Protein AF-A0A511JN78-F1 (afdb_monomer)

Solvent-accessible surface area (backbone atoms only — not comparable to full-atom values): 4517 Å² total; per-residue (Å²): 130,87,52,74,65,60,49,69,77,53,70,78,79,75,77,74,80,80,81,92,67,65,56,32,60,54,28,47,53,54,20,50,53,26,47,53,52,21,53,52,30,45,53,36,30,76,67,72,76,40,67,61,62,61,24,54,55,19,50,51,46,28,53,53,21,54,52,46,24,55,48,36,53,52,52,53,64,73,74,106

Nearest PDB structures (foldseek):
  2wmz-assembly1_B  TM=9.332E-01  e=9.157E+00  Escherichia coli K-12
  8vc9-assembly3_E  TM=5.479E-01  e=1.692E+00  Leptospira interrogans serovar Copenhageni
  5c21-assembly1_A  TM=6.182E-01  e=3.706E+00  Escherichia coli
  5ng5-assembly1_B  TM=5.121E-01  e=2.581E+00  Escherichia coli
  3q84-assembly2_H  TM=4.609E-01  e=5.011E+00  Homo sapiens

Organism: NCBI:txid311234

Radius of gyration: 22.59 Å; Cα contacts (8 Å, |Δi|>4): 52; chains: 1; bounding box: 33×30×72 Å

Mean predicted aligned error: 7.23 Å

Secondary structure (DSSP, 8-state):
---HHHHHHS----PPPPP---HHHHHHHHHHHHHHHHHHHHHHHHTTSS-SHHHHHHHHHHHHHHHHHHHHHHHHHHH-

pLDDT: mean 90.13, std 10.01, range [54.09, 98.62]

InterPro domains:
  IPR019681 Protein of unknown function DUF2530 [PF10745] (17-79)

Sequence (80 aa):
MPSLIARLLHPTRTPPPPVDVDLGRVMLAGTAVWGVAFVVAVVLAGSDEASWMPAWVCATGVVLGLFGVLWARRNTARRR

Structure (mmCIF, N/CA/C/O backbone):
data_AF-A0A511JN78-F1
#
_entry.id   AF-A0A511JN78-F1
#
loop_
_atom_site.group_PDB
_atom_site.id
_atom_site.type_symbol
_atom_site.label_atom_id
_atom_site.label_alt_id
_atom_site.label_comp_id
_atom_site.label_asym_id
_atom_site.label_entity_id
_atom_site.label_seq_id
_atom_site.pdbx_PDB_ins_code
_atom_site.Cartn_x
_atom_site.Cartn_y
_atom_site.Cartn_z
_atom_site.occupancy
_atom_site.B_iso_or_equiv
_atom_site.auth_seq_id
_atom_site.auth_comp_id
_atom_site.auth_asym_id
_atom_site.auth_atom_id
_atom_site.pdbx_PDB_model_num
ATOM 1 N N . MET A 1 1 ? -11.140 7.090 51.673 1.00 56.06 1 MET A N 1
ATOM 2 C CA . MET A 1 1 ? -11.466 7.660 50.346 1.00 56.06 1 MET A CA 1
ATOM 3 C C . MET A 1 1 ? -10.419 8.723 50.036 1.00 56.06 1 MET A C 1
ATOM 5 O O . MET A 1 1 ? -10.215 9.563 50.905 1.00 56.06 1 MET A O 1
ATOM 9 N N . PRO A 1 2 ? -9.679 8.656 48.914 1.00 67.00 2 PRO A N 1
ATOM 10 C CA . PRO A 1 2 ? -8.615 9.622 48.629 1.00 67.00 2 PRO A CA 1
ATOM 11 C C . PRO A 1 2 ? -9.173 11.050 48.552 1.00 67.00 2 PRO A C 1
ATOM 13 O O . PRO A 1 2 ? -10.277 11.257 48.046 1.00 67.00 2 PRO A O 1
ATOM 16 N N . SER A 1 3 ? -8.419 12.013 49.087 1.00 86.44 3 SER A N 1
ATOM 17 C CA . SER A 1 3 ? -8.820 13.419 49.175 1.00 86.44 3 SER A CA 1
ATOM 18 C C . SER A 1 3 ? -8.985 14.048 47.787 1.00 86.44 3 SER A C 1
ATOM 20 O O . SER A 1 3 ? -8.310 13.677 46.825 1.00 86.44 3 SER A O 1
ATOM 22 N N . LEU A 1 4 ? -9.882 15.032 47.680 1.00 81.00 4 LEU A N 1
ATOM 23 C CA . LEU A 1 4 ? -10.155 15.779 46.443 1.00 81.00 4 LEU A CA 1
ATOM 24 C C . LEU A 1 4 ? -8.868 16.403 45.862 1.00 81.00 4 LEU A C 1
ATOM 26 O O . LEU A 1 4 ? -8.643 16.373 44.655 1.00 81.00 4 LEU A O 1
ATOM 30 N N . ILE A 1 5 ? -7.972 16.850 46.749 1.00 85.31 5 ILE A N 1
ATOM 31 C CA . ILE A 1 5 ? -6.641 17.382 46.426 1.00 85.31 5 ILE A CA 1
ATOM 32 C C . ILE A 1 5 ? -5.756 16.323 45.746 1.00 85.31 5 ILE A C 1
ATOM 34 O O . ILE A 1 5 ? -5.111 16.621 44.744 1.00 85.31 5 ILE A O 1
ATOM 38 N N . ALA A 1 6 ? -5.765 15.073 46.222 1.00 80.81 6 ALA A N 1
ATOM 39 C CA . ALA A 1 6 ? -4.979 13.997 45.616 1.00 80.81 6 ALA A CA 1
ATOM 40 C C . ALA A 1 6 ? -5.440 13.663 44.184 1.00 80.81 6 ALA A C 1
ATOM 42 O O . ALA A 1 6 ? -4.597 13.376 43.335 1.00 80.81 6 ALA A O 1
ATOM 43 N N . ARG A 1 7 ? -6.749 13.758 43.888 1.00 79.00 7 ARG A N 1
ATOM 44 C CA . ARG A 1 7 ? -7.283 13.581 42.521 1.00 79.00 7 ARG A CA 1
ATOM 45 C C . ARG A 1 7 ? -6.939 14.740 41.584 1.00 79.00 7 ARG A C 1
ATOM 47 O O . ARG A 1 7 ? -6.732 14.503 40.400 1.00 79.00 7 ARG A O 1
ATOM 54 N N . LEU A 1 8 ? -6.871 15.967 42.101 1.00 82.19 8 LEU A N 1
ATOM 55 C CA . LEU A 1 8 ? -6.492 17.146 41.313 1.00 82.19 8 LEU A CA 1
ATOM 56 C C . LEU A 1 8 ? -4.989 17.183 41.005 1.00 82.19 8 LEU A C 1
ATOM 58 O O . LEU A 1 8 ? -4.610 17.595 39.915 1.00 82.19 8 LEU A O 1
ATOM 62 N N . LEU A 1 9 ? -4.146 16.719 41.936 1.00 87.31 9 LEU A N 1
ATOM 63 C CA . LEU A 1 9 ? -2.695 16.602 41.735 1.00 87.31 9 LEU A CA 1
ATOM 64 C C . LEU A 1 9 ? -2.304 15.412 40.846 1.00 87.31 9 LEU A C 1
ATOM 66 O O . LEU A 1 9 ? -1.240 15.437 40.238 1.00 87.31 9 LEU A O 1
ATOM 70 N N . HIS A 1 10 ? -3.162 14.390 40.747 1.00 81.75 10 HIS A N 1
ATOM 71 C CA . HIS A 1 10 ? -2.959 13.221 39.886 1.00 81.75 10 HIS A CA 1
ATOM 72 C C . HIS A 1 10 ? -4.152 13.024 38.940 1.00 81.75 10 HIS A C 1
ATOM 74 O O . HIS A 1 10 ? -4.904 12.051 39.084 1.00 81.75 10 HIS A O 1
ATOM 80 N N . PRO A 1 11 ? -4.358 13.938 37.970 1.00 77.06 11 PRO A N 1
ATOM 81 C CA . PRO A 1 11 ? -5.429 13.806 36.999 1.00 77.06 11 PRO A CA 1
ATOM 82 C C . PRO A 1 11 ? -5.165 12.571 36.133 1.00 77.06 11 PRO A C 1
ATOM 84 O O . PRO A 1 11 ? -4.311 12.558 35.246 1.00 77.06 11 PRO A O 1
ATOM 87 N N . THR A 1 12 ? -5.906 11.501 36.404 1.00 76.69 12 THR A N 1
ATOM 88 C CA . THR A 1 12 ? -5.898 10.286 35.591 1.00 76.69 12 THR A CA 1
ATOM 89 C C . THR A 1 12 ? -6.665 10.578 34.311 1.00 76.69 12 THR A C 1
ATOM 91 O O . THR A 1 12 ? -7.894 10.565 34.271 1.00 76.69 12 THR A O 1
ATOM 94 N N . ARG A 1 13 ? -5.931 10.904 33.245 1.00 75.62 13 ARG A N 1
ATOM 95 C CA . ARG A 1 13 ? -6.520 11.118 31.925 1.00 75.62 13 ARG A CA 1
ATOM 96 C C . ARG A 1 13 ? -6.929 9.761 31.363 1.00 75.62 13 ARG A C 1
ATOM 98 O O . ARG A 1 13 ? -6.075 8.965 30.989 1.00 75.62 13 ARG A O 1
ATOM 105 N N . THR A 1 14 ? -8.226 9.486 31.318 1.00 79.69 14 THR A N 1
ATOM 106 C CA . THR A 1 14 ? -8.749 8.343 30.568 1.00 79.69 14 THR A CA 1
ATOM 107 C C . THR A 1 14 ? -8.669 8.706 29.086 1.00 79.69 14 THR A C 1
ATOM 109 O O . THR A 1 14 ? -9.303 9.685 28.679 1.00 79.69 14 THR A O 1
ATOM 112 N N . PRO A 1 15 ? -7.849 8.017 28.272 1.00 80.00 15 PRO A N 1
ATOM 113 C CA . PRO A 1 15 ? -7.827 8.289 26.846 1.00 80.00 15 PRO A CA 1
ATOM 114 C C . PRO A 1 15 ? -9.213 7.982 26.257 1.00 80.00 15 PRO A C 1
ATOM 116 O O . PRO A 1 15 ? -9.869 7.036 26.709 1.00 80.00 15 PRO A O 1
ATOM 119 N N . PRO A 1 16 ? -9.684 8.780 25.282 1.00 83.62 16 PRO A N 1
ATOM 120 C CA . PRO A 1 16 ? -10.924 8.473 24.587 1.00 83.62 16 PRO A CA 1
ATOM 121 C C . PRO A 1 16 ? -10.826 7.089 23.923 1.00 83.62 16 PRO A C 1
ATOM 123 O O . PRO A 1 16 ? -9.715 6.626 23.634 1.00 83.62 16 PRO A O 1
ATOM 126 N N . PRO A 1 17 ? -11.967 6.423 23.667 1.00 85.44 17 PRO A N 1
ATOM 127 C CA . PRO A 1 17 ? -11.981 5.168 22.930 1.00 85.44 17 PRO A CA 1
ATOM 128 C C . PRO A 1 17 ? -11.198 5.297 21.613 1.00 85.44 17 PRO A C 1
ATOM 130 O O . PRO A 1 17 ? -11.284 6.344 20.962 1.00 85.44 17 PRO A O 1
ATOM 133 N N . PRO A 1 18 ? -10.434 4.266 21.208 1.00 84.19 18 PRO A N 1
ATOM 134 C CA . PRO A 1 18 ? -9.744 4.272 19.926 1.00 84.19 18 PRO A CA 1
ATOM 135 C C . PRO A 1 18 ? -10.723 4.536 18.784 1.00 8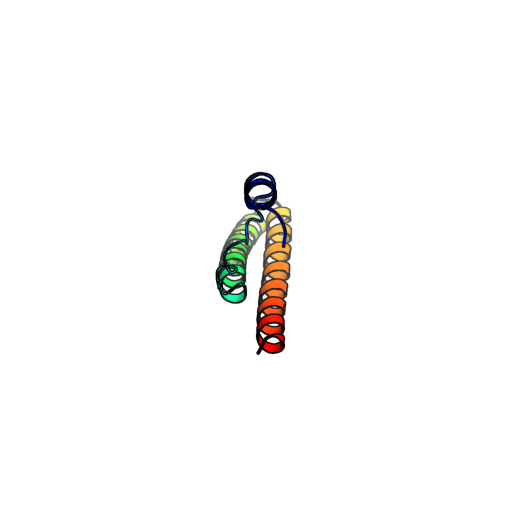4.19 18 PRO A C 1
ATOM 137 O O . PRO A 1 18 ? -11.838 4.014 18.783 1.00 84.19 18 PRO A O 1
ATOM 140 N N . VAL A 1 19 ? -10.296 5.330 17.804 1.00 87.56 19 VAL A N 1
ATOM 141 C CA . VAL A 1 19 ? -11.090 5.565 16.596 1.00 87.56 19 VAL A CA 1
ATOM 142 C C . VAL A 1 19 ? -11.224 4.248 15.836 1.00 87.56 19 VAL A C 1
ATOM 144 O O . VAL A 1 19 ? -10.220 3.585 15.562 1.00 87.56 19 VAL A O 1
ATOM 147 N N . ASP A 1 20 ? -12.459 3.882 15.495 1.00 85.50 20 ASP A N 1
ATOM 148 C CA . ASP A 1 20 ? -12.734 2.699 14.686 1.00 85.50 20 ASP A CA 1
ATOM 149 C C . ASP A 1 20 ? -12.384 2.997 13.224 1.00 85.50 20 ASP A C 1
ATOM 151 O O . ASP A 1 20 ? -13.118 3.672 12.499 1.00 85.50 20 ASP A O 1
ATOM 155 N N . VAL A 1 21 ? -11.189 2.568 12.823 1.00 88.50 21 VAL A N 1
ATOM 156 C CA . VAL A 1 21 ? -10.687 2.698 11.458 1.00 88.50 21 VAL A CA 1
ATOM 157 C C . VAL A 1 21 ? -10.617 1.321 10.817 1.00 88.50 21 VAL A C 1
ATOM 159 O O . VAL A 1 21 ? -10.051 0.377 11.374 1.00 88.50 21 VAL A O 1
ATOM 162 N N . ASP A 1 22 ? -11.133 1.208 9.595 1.00 90.19 22 ASP A N 1
ATOM 163 C CA . ASP A 1 22 ? -10.959 -0.002 8.798 1.00 90.19 22 ASP A CA 1
ATOM 164 C C . ASP A 1 22 ? -9.512 -0.079 8.286 1.00 90.19 22 ASP A C 1
ATOM 166 O O . ASP A 1 22 ? -9.168 0.397 7.200 1.00 90.19 22 ASP A O 1
ATOM 170 N N . LEU A 1 23 ? -8.649 -0.692 9.100 1.00 90.50 23 LEU A N 1
ATOM 171 C CA . LEU A 1 23 ? -7.244 -0.946 8.777 1.00 90.50 23 LEU A CA 1
ATOM 172 C C . LEU A 1 23 ? -7.084 -1.715 7.461 1.00 90.50 23 LEU A C 1
ATOM 174 O O . LEU A 1 23 ? -6.125 -1.482 6.727 1.00 90.50 23 LEU A O 1
ATOM 178 N N . GLY A 1 24 ? -8.024 -2.610 7.142 1.00 92.62 24 GLY A N 1
ATOM 179 C CA . GLY A 1 24 ? -8.009 -3.361 5.892 1.00 92.62 24 GLY A CA 1
ATOM 180 C C . GLY A 1 24 ? -8.192 -2.440 4.691 1.00 92.62 24 GLY A C 1
ATOM 181 O O . GLY A 1 24 ? -7.448 -2.551 3.717 1.00 92.62 24 GLY A O 1
ATOM 182 N N . ARG A 1 25 ? -9.133 -1.495 4.775 1.00 92.88 25 ARG A N 1
ATOM 183 C CA . ARG A 1 25 ? -9.376 -0.499 3.723 1.00 92.88 25 ARG A CA 1
ATOM 184 C C . ARG A 1 25 ? -8.205 0.467 3.553 1.00 92.88 25 ARG A C 1
ATOM 186 O O . ARG A 1 25 ? -7.817 0.740 2.419 1.00 92.88 25 ARG A O 1
ATOM 193 N N . VAL A 1 26 ? -7.619 0.946 4.651 1.00 94.56 26 VAL A N 1
ATOM 194 C CA . VAL A 1 26 ? -6.442 1.834 4.608 1.00 94.56 26 VAL A CA 1
ATOM 195 C C . VAL A 1 26 ? -5.253 1.124 3.961 1.00 94.56 26 VAL A C 1
ATOM 197 O O . VAL A 1 26 ? -4.622 1.666 3.054 1.00 94.56 26 VAL A O 1
ATOM 200 N N . MET A 1 27 ? -4.983 -0.118 4.369 1.00 95.50 27 MET A N 1
ATOM 201 C CA . MET A 1 27 ? -3.879 -0.891 3.808 1.00 95.50 27 MET A CA 1
ATOM 202 C C . MET A 1 27 ? -4.102 -1.218 2.326 1.00 95.50 27 MET A C 1
ATOM 204 O O . MET A 1 27 ? -3.164 -1.145 1.534 1.00 95.50 27 MET A O 1
ATOM 208 N N . LEU A 1 28 ? -5.343 -1.511 1.921 1.00 95.81 28 LEU A N 1
ATOM 209 C CA . LEU A 1 28 ? -5.691 -1.733 0.516 1.00 95.81 28 LEU A CA 1
ATOM 210 C C . LEU A 1 28 ? -5.411 -0.486 -0.333 1.00 95.81 28 LEU A C 1
ATOM 212 O O . LEU A 1 28 ? -4.832 -0.606 -1.408 1.00 95.81 28 LEU A O 1
ATOM 216 N N . ALA A 1 29 ? -5.781 0.701 0.156 1.00 97.81 29 ALA A N 1
ATOM 217 C CA . ALA A 1 29 ? -5.533 1.956 -0.549 1.00 97.81 29 ALA A CA 1
ATOM 218 C C . ALA A 1 29 ? -4.029 2.196 -0.760 1.00 97.81 29 ALA A C 1
ATOM 220 O O . ALA A 1 29 ? -3.603 2.452 -1.884 1.00 97.81 29 ALA A O 1
ATOM 221 N N . GLY A 1 30 ? -3.213 2.028 0.287 1.00 97.12 30 GLY A N 1
ATOM 222 C CA . GLY A 1 30 ? -1.755 2.122 0.165 1.00 97.12 30 GLY A CA 1
ATOM 223 C C . GLY A 1 30 ? -1.176 1.081 -0.800 1.00 97.12 30 GLY A C 1
ATOM 224 O O . GLY A 1 30 ? -0.349 1.413 -1.645 1.00 97.12 30 GLY A O 1
ATOM 225 N N . THR A 1 31 ? -1.664 -0.161 -0.737 1.00 97.69 31 THR A N 1
ATOM 226 C CA . THR A 1 31 ? -1.260 -1.243 -1.652 1.00 97.69 31 THR A CA 1
ATOM 227 C C . THR A 1 31 ? -1.578 -0.898 -3.107 1.00 97.69 31 THR A C 1
ATOM 229 O O . THR A 1 31 ? -0.761 -1.151 -3.987 1.00 97.69 31 THR A O 1
ATOM 232 N N . ALA A 1 32 ? -2.740 -0.294 -3.374 1.00 98.19 32 ALA A N 1
ATOM 233 C CA . ALA A 1 32 ? -3.128 0.124 -4.718 1.00 98.19 32 ALA A CA 1
ATOM 234 C C . ALA A 1 32 ? -2.194 1.213 -5.265 1.00 98.19 32 ALA A C 1
ATOM 236 O O . ALA A 1 32 ? -1.759 1.117 -6.410 1.00 98.19 32 ALA A O 1
ATOM 237 N N . VAL A 1 33 ? -1.825 2.197 -4.437 1.00 98.56 33 VAL A N 1
ATOM 238 C CA . VAL A 1 33 ? -0.845 3.232 -4.811 1.00 98.56 33 VAL A CA 1
ATOM 239 C C . VAL A 1 33 ? 0.509 2.604 -5.147 1.00 98.56 33 VAL A C 1
ATOM 241 O O . VAL A 1 33 ? 1.081 2.908 -6.192 1.00 98.56 33 VAL A O 1
ATOM 244 N N . TRP A 1 34 ? 0.990 1.674 -4.318 1.00 98.25 34 TRP A N 1
ATOM 245 C CA . TRP A 1 34 ? 2.213 0.920 -4.605 1.00 98.25 34 TRP A CA 1
ATOM 246 C C . TRP A 1 34 ? 2.108 0.085 -5.886 1.00 98.25 34 TRP A C 1
ATOM 248 O O . TRP A 1 34 ? 3.079 -0.002 -6.629 1.00 98.25 34 TRP A O 1
ATOM 258 N N . GLY A 1 35 ? 0.938 -0.487 -6.180 1.00 98.44 35 GLY A N 1
ATOM 259 C CA . GLY A 1 35 ? 0.688 -1.223 -7.419 1.00 98.44 35 GLY A CA 1
ATOM 260 C C . GLY A 1 35 ? 0.785 -0.333 -8.656 1.00 98.44 35 GLY A C 1
ATOM 261 O O . GLY A 1 35 ? 1.432 -0.706 -9.630 1.00 98.44 35 GLY A O 1
ATOM 262 N N . VAL A 1 36 ? 0.216 0.874 -8.602 1.00 98.62 36 VAL A N 1
ATOM 263 C CA . VAL A 1 36 ? 0.355 1.864 -9.682 1.00 98.62 36 VAL A CA 1
ATOM 264 C C . VAL A 1 36 ? 1.819 2.275 -9.850 1.00 98.62 36 VAL A C 1
ATOM 266 O O . VAL A 1 36 ? 2.335 2.257 -10.966 1.00 98.62 36 VAL A O 1
ATOM 269 N N . ALA A 1 37 ? 2.514 2.580 -8.751 1.00 98.00 37 ALA A N 1
ATOM 270 C CA . ALA A 1 37 ? 3.932 2.934 -8.784 1.00 98.00 37 ALA A CA 1
ATOM 271 C C . ALA A 1 37 ? 4.805 1.797 -9.343 1.00 98.00 37 ALA A C 1
ATOM 273 O O . ALA A 1 37 ? 5.720 2.053 -10.121 1.00 98.00 37 ALA A O 1
ATOM 274 N N . PHE A 1 38 ? 4.487 0.542 -9.011 1.00 98.38 38 PHE A N 1
ATOM 275 C CA . PHE A 1 38 ? 5.161 -0.633 -9.556 1.00 98.38 38 PHE A CA 1
ATOM 276 C C . PHE A 1 38 ? 5.015 -0.712 -11.075 1.00 98.38 38 PHE A C 1
ATOM 278 O O . PHE A 1 38 ? 6.015 -0.885 -11.766 1.00 98.38 38 PHE A O 1
ATOM 285 N N . VAL A 1 39 ? 3.799 -0.527 -11.601 1.00 98.38 39 VAL A N 1
ATOM 286 C CA . VAL A 1 39 ? 3.556 -0.522 -13.052 1.00 98.38 39 VAL A CA 1
ATOM 287 C C . VAL A 1 39 ? 4.388 0.562 -13.736 1.00 98.38 39 VAL A C 1
ATOM 289 O O . VAL A 1 39 ? 5.073 0.271 -14.712 1.00 98.38 39 VAL A O 1
ATOM 292 N N . VAL A 1 40 ? 4.394 1.785 -13.198 1.00 98.25 40 VAL A N 1
ATOM 293 C CA . VAL A 1 40 ? 5.205 2.889 -13.740 1.00 98.25 40 VAL A CA 1
ATOM 294 C C . VAL A 1 40 ? 6.697 2.541 -13.715 1.00 98.25 40 VAL A C 1
ATOM 296 O O . VAL A 1 40 ? 7.381 2.706 -14.721 1.00 98.25 40 VAL A O 1
ATOM 299 N N . ALA A 1 41 ? 7.201 2.013 -12.598 1.00 97.44 41 ALA A N 1
ATOM 300 C CA . ALA A 1 41 ? 8.607 1.646 -12.457 1.00 97.44 41 ALA A CA 1
ATOM 301 C C . ALA A 1 41 ? 9.033 0.539 -13.434 1.00 97.44 41 ALA A C 1
ATOM 303 O O . ALA A 1 41 ? 10.124 0.609 -13.991 1.00 97.44 41 ALA A O 1
ATOM 304 N N . VAL A 1 42 ? 8.176 -0.461 -13.667 1.00 97.88 42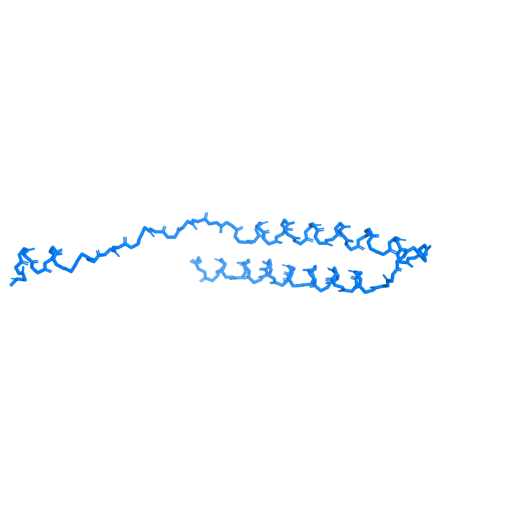 VAL A N 1
ATOM 305 C CA . VAL A 1 42 ? 8.419 -1.529 -14.650 1.00 97.88 42 VAL A CA 1
ATOM 306 C C . VAL A 1 42 ? 8.469 -0.970 -16.072 1.00 97.88 42 VAL A C 1
ATOM 308 O O . VAL A 1 42 ? 9.341 -1.365 -16.839 1.00 97.88 42 VAL A O 1
ATOM 311 N N . VAL A 1 43 ? 7.573 -0.042 -16.423 1.00 98.19 43 VAL A N 1
ATOM 312 C CA . VAL A 1 43 ? 7.556 0.589 -17.754 1.00 98.19 43 VAL A CA 1
ATOM 313 C C . VAL A 1 43 ? 8.837 1.386 -18.006 1.00 98.19 43 VAL A C 1
ATOM 315 O O . VAL A 1 43 ? 9.467 1.193 -19.045 1.00 98.19 43 VAL A O 1
ATOM 318 N N . LEU A 1 44 ? 9.265 2.218 -17.051 1.00 97.25 44 LEU A N 1
ATOM 319 C CA . LEU A 1 44 ? 10.515 2.983 -17.171 1.00 97.25 44 LEU A CA 1
ATOM 320 C C . LEU A 1 44 ? 11.742 2.063 -17.234 1.00 97.25 44 LEU A C 1
ATOM 322 O O . LEU A 1 44 ? 12.650 2.291 -18.028 1.00 97.25 44 LEU A O 1
ATOM 326 N N . ALA A 1 45 ? 11.770 1.005 -16.418 1.00 95.94 45 ALA A N 1
ATOM 327 C CA . ALA A 1 45 ? 12.887 0.064 -16.409 1.00 95.94 45 ALA A CA 1
ATOM 328 C C . ALA A 1 45 ? 12.961 -0.787 -17.687 1.00 95.94 45 ALA A C 1
ATOM 330 O O . ALA A 1 45 ? 14.052 -1.103 -18.151 1.00 95.94 45 ALA A O 1
ATOM 331 N N . GLY A 1 46 ? 11.815 -1.141 -18.275 1.00 96.31 46 GLY A N 1
ATOM 332 C CA . GLY A 1 46 ? 11.746 -1.840 -19.560 1.00 96.31 46 GLY A CA 1
ATOM 333 C C . GLY A 1 46 ? 12.078 -0.959 -20.768 1.00 96.31 46 GLY A C 1
ATOM 334 O O . GLY A 1 46 ? 12.365 -1.493 -21.834 1.00 96.31 46 GLY A O 1
ATOM 335 N N . SER A 1 47 ? 12.052 0.364 -20.594 1.00 96.38 47 SER A N 1
ATOM 336 C CA . SER A 1 47 ? 12.417 1.349 -21.620 1.00 96.38 47 SER A CA 1
ATOM 337 C C . SER A 1 47 ? 13.867 1.841 -21.471 1.00 96.38 47 SER A C 1
ATOM 339 O O . SER A 1 47 ? 14.259 2.783 -22.151 1.00 96.38 47 SER A O 1
ATOM 341 N N . ASP A 1 48 ? 14.657 1.233 -20.570 1.00 93.31 48 ASP A N 1
ATOM 342 C CA . ASP A 1 48 ? 16.030 1.637 -20.204 1.00 93.31 48 ASP A CA 1
ATOM 343 C C . ASP A 1 48 ? 16.161 3.092 -19.688 1.00 93.31 48 ASP A C 1
ATOM 345 O O . ASP A 1 48 ? 17.256 3.640 -19.557 1.00 93.31 48 ASP A O 1
ATOM 349 N N . GLU A 1 49 ? 15.044 3.720 -19.314 1.00 93.81 49 GLU A N 1
ATOM 350 C CA . GLU A 1 49 ? 14.985 5.089 -18.780 1.00 93.81 49 GLU A CA 1
ATOM 351 C C . GLU A 1 49 ? 15.283 5.137 -17.274 1.00 93.81 49 GLU A C 1
ATOM 353 O O . GLU A 1 49 ? 15.602 6.193 -16.721 1.00 93.81 49 GLU A O 1
ATOM 358 N N . ALA A 1 50 ? 15.175 3.996 -16.588 1.00 94.38 50 ALA A N 1
ATOM 359 C CA . ALA A 1 50 ? 15.468 3.862 -15.168 1.00 94.38 50 ALA A CA 1
ATOM 360 C C . ALA A 1 50 ? 16.020 2.473 -14.816 1.00 94.38 50 ALA A C 1
ATOM 362 O O . ALA A 1 50 ? 15.817 1.489 -15.517 1.00 94.38 50 ALA A O 1
ATOM 363 N N . SER A 1 51 ? 16.686 2.372 -13.663 1.00 96.44 51 SER A N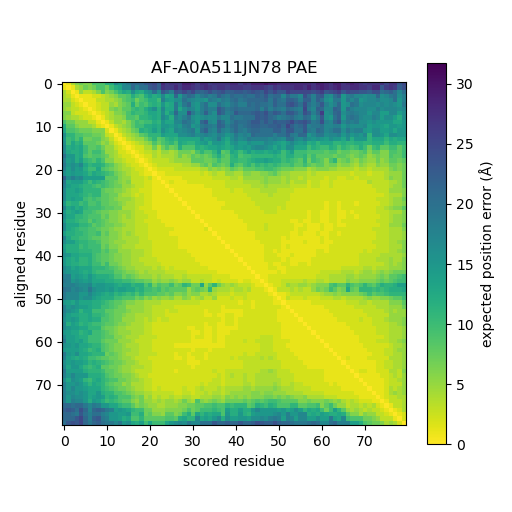 1
ATOM 364 C CA . SER A 1 51 ? 17.082 1.071 -13.105 1.00 96.44 51 SER A CA 1
ATOM 365 C C . SER A 1 51 ? 15.868 0.249 -12.646 1.00 96.44 51 SER A C 1
ATOM 367 O O . SER A 1 51 ? 14.814 0.802 -12.347 1.00 96.44 51 SER A O 1
ATOM 369 N N . TRP A 1 52 ? 16.040 -1.064 -12.466 1.00 96.94 52 TRP A N 1
ATOM 370 C CA . TRP A 1 52 ? 15.011 -1.954 -11.903 1.00 96.94 52 TRP A CA 1
ATOM 371 C C . TRP A 1 52 ? 14.807 -1.820 -10.383 1.00 96.94 52 TRP A C 1
ATOM 373 O O . TRP A 1 52 ? 13.860 -2.386 -9.835 1.00 96.94 52 TRP A O 1
ATOM 383 N N . MET A 1 53 ? 15.665 -1.079 -9.670 1.00 97.75 53 MET A N 1
ATOM 384 C CA . MET A 1 53 ? 15.559 -0.941 -8.210 1.00 97.75 53 MET A CA 1
ATOM 385 C C . MET A 1 53 ? 14.205 -0.383 -7.731 1.00 97.75 53 MET A C 1
ATOM 387 O O . MET A 1 53 ? 13.617 -0.990 -6.833 1.00 97.75 53 MET A O 1
ATOM 391 N N . PRO A 1 54 ? 13.655 0.705 -8.306 1.00 95.50 54 PRO A N 1
ATOM 392 C CA . PRO A 1 54 ? 12.344 1.226 -7.927 1.00 95.50 54 PRO A CA 1
ATOM 393 C C . PRO A 1 54 ? 11.222 0.199 -8.096 1.00 95.50 54 PRO A C 1
ATOM 395 O O . PRO A 1 54 ? 10.325 0.145 -7.258 1.00 95.50 54 PRO A O 1
ATOM 398 N N . ALA A 1 55 ? 11.288 -0.658 -9.121 1.00 96.75 55 ALA A N 1
ATOM 399 C CA . ALA A 1 55 ? 10.311 -1.725 -9.316 1.00 96.75 55 ALA A CA 1
ATOM 400 C C . ALA A 1 55 ? 10.386 -2.750 -8.175 1.00 96.75 55 ALA A C 1
ATOM 402 O O . ALA A 1 55 ? 9.359 -3.095 -7.597 1.00 96.75 55 ALA A O 1
ATOM 403 N N . TRP A 1 56 ? 11.585 -3.172 -7.761 1.00 97.88 56 TRP A N 1
ATOM 404 C CA . TRP A 1 56 ? 11.736 -4.069 -6.610 1.00 97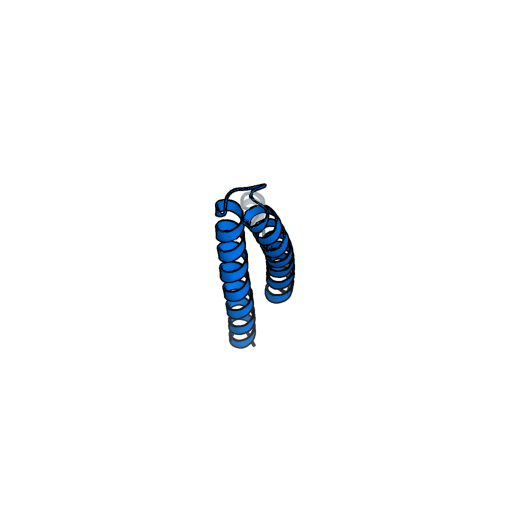.88 56 TRP A CA 1
ATOM 405 C C . TRP A 1 56 ? 11.239 -3.449 -5.302 1.00 97.88 56 TRP A C 1
ATOM 407 O O . TRP A 1 56 ? 10.549 -4.116 -4.534 1.00 97.88 56 TRP A O 1
ATOM 417 N N . VAL A 1 57 ? 11.514 -2.164 -5.063 1.00 97.88 57 VAL A N 1
ATOM 418 C CA . VAL A 1 57 ? 10.977 -1.437 -3.899 1.00 97.88 57 VAL A CA 1
ATOM 419 C C . VAL A 1 57 ? 9.449 -1.371 -3.955 1.00 97.88 57 VAL A C 1
ATOM 421 O O . VAL A 1 57 ? 8.781 -1.590 -2.947 1.00 97.88 57 VAL A O 1
ATOM 424 N N . CYS A 1 58 ? 8.869 -1.141 -5.133 1.00 97.94 58 CYS A N 1
ATOM 425 C CA . CYS A 1 58 ? 7.418 -1.132 -5.263 1.00 97.94 58 CYS A CA 1
ATOM 426 C C . CYS A 1 58 ? 6.798 -2.516 -5.067 1.00 97.94 58 CYS A C 1
ATOM 428 O O . CYS A 1 58 ? 5.777 -2.638 -4.391 1.00 97.94 58 CYS A O 1
ATOM 430 N N . ALA A 1 59 ? 7.446 -3.569 -5.567 1.00 97.62 59 ALA A N 1
ATOM 431 C CA . ALA A 1 59 ? 7.022 -4.943 -5.341 1.00 97.62 59 ALA A CA 1
ATOM 432 C C . ALA A 1 59 ? 7.010 -5.296 -3.845 1.00 97.62 59 ALA A C 1
ATOM 434 O O . ALA A 1 59 ? 6.042 -5.891 -3.371 1.00 97.62 59 ALA A O 1
ATOM 435 N N . THR A 1 60 ? 8.030 -4.892 -3.075 1.00 98.25 60 THR A N 1
ATOM 436 C CA . THR A 1 60 ? 8.034 -5.124 -1.619 1.00 98.25 60 THR A CA 1
ATOM 437 C C . THR A 1 60 ? 6.914 -4.354 -0.925 1.00 98.25 60 THR A C 1
ATOM 439 O O . THR A 1 60 ? 6.226 -4.931 -0.083 1.00 98.25 60 THR A O 1
ATOM 442 N N . GLY A 1 61 ? 6.654 -3.104 -1.324 1.00 96.81 61 GLY A N 1
ATOM 443 C CA . GLY A 1 61 ? 5.521 -2.313 -0.837 1.00 96.81 61 GLY A CA 1
ATOM 444 C C . GLY A 1 61 ? 4.168 -2.989 -1.084 1.00 96.81 61 GLY A C 1
ATOM 445 O O . GLY A 1 61 ? 3.359 -3.104 -0.161 1.00 96.81 61 GLY A O 1
ATOM 446 N N . VAL A 1 62 ? 3.941 -3.517 -2.294 1.00 98.00 62 VAL A N 1
ATOM 447 C CA . VAL A 1 62 ? 2.727 -4.283 -2.629 1.00 98.00 62 VAL A CA 1
ATOM 448 C C . VAL A 1 62 ? 2.611 -5.537 -1.765 1.00 98.00 62 VAL A C 1
ATOM 450 O O . VAL A 1 62 ? 1.558 -5.782 -1.177 1.00 98.00 62 VAL A O 1
ATOM 453 N N . VAL A 1 63 ? 3.683 -6.324 -1.649 1.00 98.06 63 VAL A N 1
ATOM 454 C CA . VAL A 1 63 ? 3.694 -7.563 -0.857 1.00 98.06 63 VAL A CA 1
ATOM 455 C C . VAL A 1 63 ? 3.371 -7.275 0.611 1.00 98.06 63 VAL A C 1
ATOM 457 O O . VAL A 1 63 ? 2.474 -7.901 1.179 1.00 98.06 63 VAL A O 1
ATOM 460 N N . LEU A 1 64 ? 4.045 -6.296 1.219 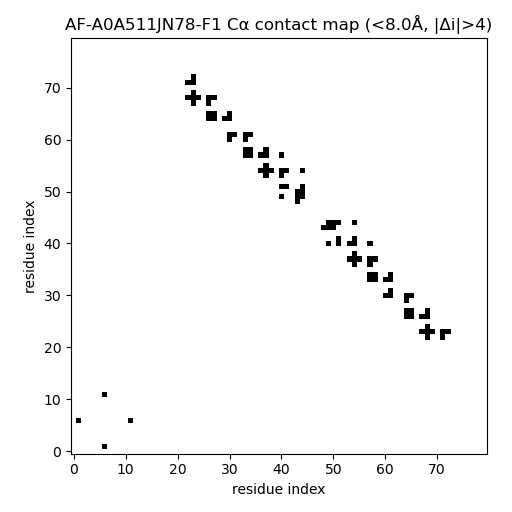1.00 97.75 64 LEU A N 1
ATOM 461 C CA . LEU A 1 64 ? 3.799 -5.884 2.603 1.00 97.75 64 LEU A CA 1
ATOM 462 C C . LEU A 1 64 ? 2.372 -5.357 2.796 1.00 97.75 64 LEU A C 1
ATOM 464 O O . LEU A 1 64 ? 1.718 -5.700 3.783 1.00 97.75 64 LEU A O 1
ATOM 468 N N . GLY A 1 65 ? 1.864 -4.582 1.838 1.00 96.31 65 GLY A N 1
ATOM 469 C CA . GLY A 1 65 ? 0.492 -4.088 1.839 1.00 96.31 65 GLY A CA 1
ATOM 470 C C . GLY A 1 65 ? -0.541 -5.219 1.823 1.00 96.31 65 GLY A C 1
ATOM 471 O O . GLY A 1 65 ? -1.426 -5.271 2.681 1.00 96.31 65 GLY A O 1
ATOM 472 N N . LEU A 1 66 ? -0.387 -6.203 0.931 1.00 96.69 66 LEU A N 1
ATOM 473 C CA . LEU A 1 66 ? -1.257 -7.384 0.878 1.00 96.69 66 LEU A CA 1
ATOM 474 C C . LEU A 1 66 ? -1.214 -8.196 2.180 1.00 96.69 66 LEU A C 1
ATOM 476 O O . LEU A 1 66 ? -2.266 -8.605 2.685 1.00 96.69 66 LEU A O 1
ATOM 480 N N . PHE A 1 67 ? -0.024 -8.388 2.761 1.00 97.00 67 PHE A N 1
ATOM 481 C CA . PHE A 1 67 ? 0.115 -9.020 4.075 1.00 97.00 67 PHE A CA 1
ATOM 482 C C . PHE A 1 67 ? -0.626 -8.240 5.164 1.00 97.00 67 PHE A C 1
ATOM 484 O O . PHE A 1 67 ? -1.338 -8.847 5.968 1.00 97.00 67 PHE A O 1
ATOM 491 N N . GLY A 1 68 ? -0.524 -6.911 5.162 1.00 95.00 68 GLY A N 1
ATOM 492 C CA . GLY A 1 68 ? -1.245 -6.044 6.088 1.00 95.00 68 GLY A CA 1
ATOM 493 C C . GLY A 1 68 ? -2.766 -6.147 5.939 1.00 95.00 68 GLY A C 1
ATOM 494 O O . GLY A 1 68 ? -3.467 -6.266 6.943 1.00 95.00 68 GLY A O 1
ATOM 495 N N . VAL A 1 69 ? -3.292 -6.190 4.706 1.00 94.94 69 VAL A N 1
ATOM 496 C CA . VAL A 1 69 ? -4.733 -6.380 4.443 1.00 94.94 69 VAL A CA 1
ATOM 497 C C . VAL A 1 69 ? -5.203 -7.727 4.989 1.00 94.94 69 VAL A C 1
ATOM 499 O O . VAL A 1 69 ? -6.230 -7.808 5.668 1.00 94.94 69 VAL A O 1
ATOM 502 N N . LEU A 1 70 ? -4.455 -8.795 4.711 1.00 94.38 70 LEU A N 1
ATOM 503 C CA . LEU A 1 70 ? -4.789 -10.140 5.168 1.00 94.38 70 LEU A CA 1
ATOM 504 C C . LEU A 1 70 ? -4.742 -10.246 6.698 1.00 94.38 70 LEU A C 1
ATOM 506 O O . LEU A 1 70 ? -5.625 -10.857 7.305 1.00 94.38 70 LEU A O 1
ATOM 510 N N . TRP A 1 71 ? -3.739 -9.630 7.324 1.00 94.50 71 TRP A N 1
ATOM 511 C CA . TRP A 1 71 ? -3.631 -9.547 8.775 1.00 94.50 71 TRP A CA 1
ATOM 512 C C . TRP A 1 71 ? -4.802 -8.771 9.381 1.00 94.50 71 TRP A C 1
ATOM 514 O O . TRP A 1 71 ? -5.440 -9.277 10.304 1.00 94.50 71 TRP A O 1
ATOM 524 N N . ALA A 1 72 ? -5.148 -7.606 8.825 1.00 91.88 72 ALA A N 1
ATOM 525 C CA . ALA A 1 72 ? -6.252 -6.783 9.308 1.00 91.88 72 ALA A CA 1
ATOM 526 C C . ALA A 1 72 ? -7.578 -7.551 9.256 1.00 91.88 72 ALA A C 1
ATOM 528 O O . ALA A 1 72 ? -8.278 -7.637 10.263 1.00 91.88 72 ALA A O 1
ATOM 529 N N . ARG A 1 73 ? -7.875 -8.213 8.129 1.00 88.56 73 ARG A N 1
ATOM 530 C CA . ARG A 1 73 ? -9.077 -9.051 7.975 1.00 88.56 73 ARG A CA 1
ATOM 531 C C . ARG A 1 73 ? -9.141 -10.171 9.016 1.00 88.56 73 ARG A C 1
ATOM 533 O O . ARG A 1 73 ? -10.191 -10.395 9.614 1.00 88.56 73 ARG A O 1
ATOM 540 N N . ARG A 1 74 ? -8.018 -10.851 9.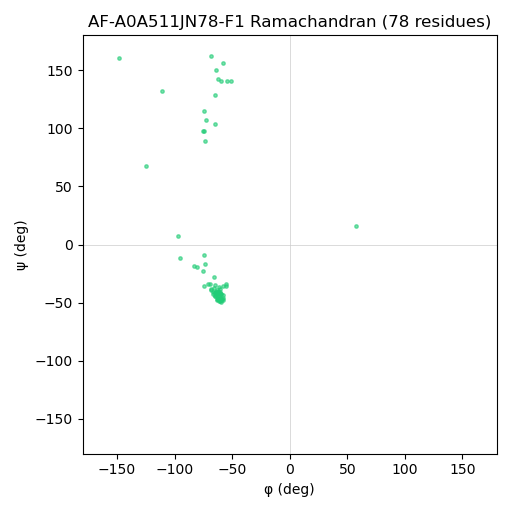272 1.00 87.75 74 ARG A N 1
ATOM 541 C CA . ARG A 1 74 ? -7.936 -11.911 1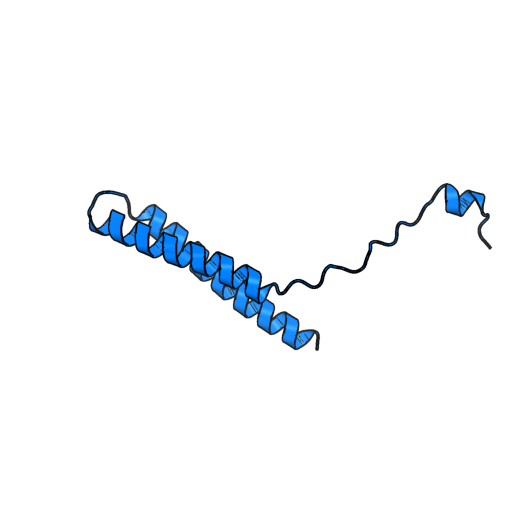0.292 1.00 87.75 74 ARG A CA 1
ATOM 542 C C . ARG A 1 74 ? -8.076 -11.372 11.712 1.00 87.75 74 ARG A C 1
ATOM 544 O O . ARG A 1 74 ? -8.714 -12.019 12.534 1.00 87.75 74 ARG A O 1
ATOM 551 N N . ASN A 1 75 ? -7.491 -10.216 12.014 1.00 86.31 75 ASN A N 1
ATOM 552 C CA . ASN A 1 75 ? -7.606 -9.594 13.330 1.00 86.31 75 ASN A CA 1
ATOM 553 C C . ASN A 1 75 ? -9.047 -9.146 13.608 1.00 86.31 75 ASN A C 1
ATOM 555 O O . ASN A 1 75 ? -9.545 -9.379 14.704 1.00 86.31 75 ASN A O 1
ATOM 559 N N . THR A 1 76 ? -9.746 -8.586 12.618 1.00 79.62 76 THR A N 1
ATOM 560 C CA . THR A 1 76 ? -11.165 -8.232 12.760 1.00 79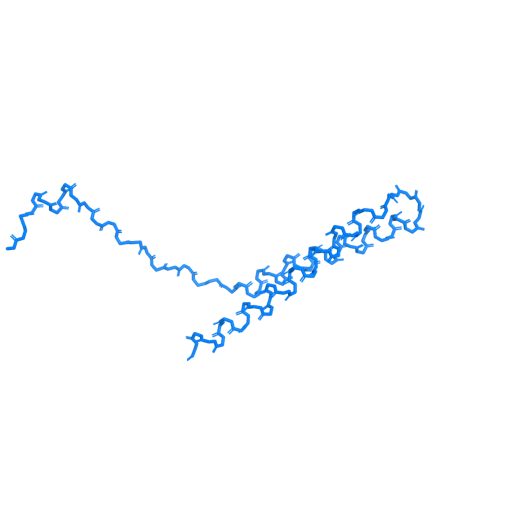.62 76 THR A CA 1
ATOM 561 C C . THR A 1 76 ? -12.033 -9.469 12.994 1.00 79.62 76 THR A C 1
ATOM 563 O O . THR A 1 76 ? -12.900 -9.440 13.860 1.00 79.62 76 THR A O 1
ATOM 566 N N . ALA A 1 77 ? -11.764 -10.581 12.298 1.00 71.38 77 ALA A N 1
ATOM 567 C CA . ALA A 1 77 ? -12.475 -11.845 12.511 1.00 71.38 77 ALA A CA 1
ATOM 568 C C . ALA A 1 77 ? -12.221 -12.476 13.893 1.00 71.38 77 ALA A C 1
ATOM 570 O O . ALA A 1 77 ? -13.077 -13.189 14.389 1.00 71.38 77 ALA A O 1
ATOM 571 N N . ARG A 1 78 ? -11.062 -12.220 14.517 1.00 71.31 78 ARG A N 1
ATOM 572 C CA . ARG A 1 78 ? -10.737 -12.691 15.880 1.00 71.31 78 ARG A CA 1
ATOM 573 C C . ARG A 1 78 ? -11.341 -11.830 16.992 1.00 71.31 78 ARG A C 1
ATOM 575 O O . ARG A 1 78 ? -11.345 -12.261 18.139 1.00 71.31 78 ARG A O 1
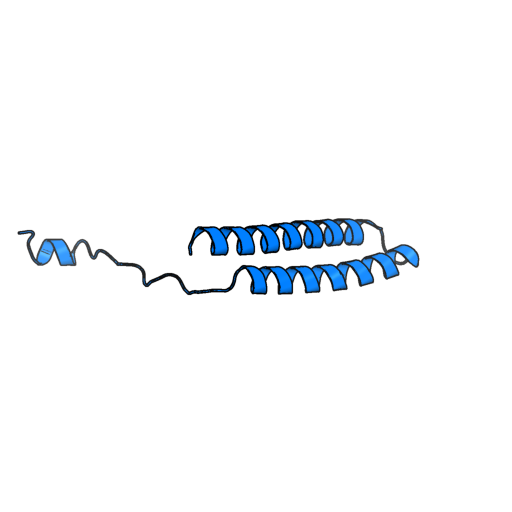ATOM 582 N N . ARG A 1 79 ? -11.735 -10.592 16.679 1.00 65.88 79 ARG A N 1
ATOM 583 C CA . ARG A 1 79 ? -12.303 -9.629 17.638 1.00 65.88 79 ARG A CA 1
ATOM 584 C C . ARG A 1 79 ? -13.835 -9.617 17.651 1.00 65.88 79 ARG A C 1
ATOM 586 O O . ARG A 1 79 ? -14.399 -8.973 18.529 1.00 65.88 79 ARG A O 1
ATOM 593 N N . ARG A 1 80 ? -14.474 -10.271 16.678 1.00 54.09 80 ARG A N 1
ATOM 594 C CA . ARG A 1 80 ? -15.910 -10.574 16.673 1.00 54.09 80 ARG A CA 1
ATOM 595 C C . ARG A 1 80 ? -16.146 -11.926 17.326 1.00 54.09 80 ARG A C 1
ATOM 597 O O . ARG A 1 80 ? -17.199 -12.048 17.979 1.00 54.09 80 ARG A O 1
#

Foldseek 3Di:
DDDPVVCVVPVPDDDPPDDDDQQLVVLVVQLVVLVVQLVVLVVCCVVVNDPCVSNVVSVVSNVVSVVSNVVSVVVVVVVD